Protein AF-A0A7C1Y039-F1 (afdb_monomer_lite)

pLDDT: mean 82.14, std 11.82, range [46.22, 96.5]

Foldseek 3Di:
DLVVLQCCQQVPPDLDRDLVSLVVLLVCVVVVVCVVSDPPVSCVVSVVSSVCSPVCVSPDPVSVVVSVVVVVVVVVVVVVVVVVVVVVVD

Radius of gyration: 15.92 Å; chains: 1; bounding box: 50×30×24 Å

Secondary structure (DSSP, 8-state):
-HHHHHHHHHHS--S---HHHHHHHHHHHHTTGGGTTS-HHHHHHTHHHHHHHHTTTTS-HHHHHHHHHHHHHHHHHHHHHHHHHHHTT-

Sequence (90 aa):
MLIERLRQAIFTDTCDVDPRTVVLVSLANSTGLLKVPFDKKMLKRRKARIDRIVNGEITGKAAQEAIQAMQAAVMVAFTMTAMMSTTMHH

Structure (mmCIF, N/CA/C/O backbone):
data_AF-A0A7C1Y039-F1
#
_entry.id   AF-A0A7C1Y039-F1
#
loop_
_atom_site.group_PDB
_atom_site.id
_atom_site.type_symbol
_atom_site.label_atom_id
_atom_site.label_alt_id
_atom_site.label_comp_id
_atom_site.label_asym_id
_atom_site.label_entity_id
_atom_site.label_seq_id
_atom_site.pdbx_PDB_ins_code
_atom_site.Cartn_x
_atom_site.Cartn_y
_atom_site.Cartn_z
_atom_site.occupancy
_atom_site.B_iso_or_equiv
_atom_site.auth_seq_id
_atom_site.auth_comp_id
_atom_site.auth_asym_id
_atom_site.auth_atom_id
_atom_site.pdbx_PDB_model_num
ATOM 1 N N . MET A 1 1 ? 5.564 -9.609 -11.427 1.00 70.00 1 MET A N 1
ATOM 2 C CA . MET A 1 1 ? 4.088 -9.493 -11.546 1.00 70.00 1 MET A CA 1
ATOM 3 C C . MET A 1 1 ? 3.531 -8.615 -10.425 1.00 70.00 1 MET A C 1
ATOM 5 O O . MET A 1 1 ? 4.201 -8.458 -9.416 1.00 70.00 1 MET A O 1
ATOM 9 N N . LEU A 1 2 ? 2.351 -8.010 -10.600 1.00 85.75 2 LEU A N 1
ATOM 10 C CA . LEU A 1 2 ? 1.782 -6.948 -9.745 1.00 85.75 2 LEU A CA 1
ATOM 11 C C . LEU A 1 2 ? 1.777 -7.260 -8.228 1.00 85.75 2 LEU A C 1
ATOM 13 O O . LEU A 1 2 ? 2.155 -6.412 -7.423 1.00 85.75 2 LEU A O 1
ATOM 17 N N . ILE A 1 3 ? 1.416 -8.490 -7.847 1.00 92.00 3 ILE A N 1
ATOM 18 C CA . ILE A 1 3 ? 1.401 -8.956 -6.445 1.00 92.00 3 ILE A CA 1
ATOM 19 C C . ILE A 1 3 ? 2.804 -8.937 -5.828 1.00 92.00 3 ILE A C 1
ATOM 21 O O . ILE A 1 3 ? 2.955 -8.612 -4.655 1.00 92.00 3 ILE A O 1
ATOM 25 N N . GLU A 1 4 ? 3.839 -9.229 -6.616 1.00 91.69 4 GLU A N 1
ATOM 26 C CA . GLU A 1 4 ? 5.221 -9.225 -6.134 1.00 91.69 4 GLU A CA 1
ATOM 27 C C . GLU A 1 4 ? 5.702 -7.808 -5.815 1.00 91.69 4 GLU A C 1
ATOM 29 O O . GLU A 1 4 ? 6.379 -7.594 -4.818 1.00 91.69 4 GLU A O 1
ATOM 34 N N . ARG A 1 5 ? 5.261 -6.809 -6.590 1.00 90.69 5 ARG A N 1
ATOM 35 C CA . ARG A 1 5 ? 5.548 -5.396 -6.294 1.00 90.69 5 ARG A CA 1
ATOM 36 C C . ARG A 1 5 ? 4.905 -4.959 -4.980 1.00 90.69 5 ARG A C 1
ATOM 38 O O . ARG A 1 5 ? 5.552 -4.298 -4.174 1.00 90.69 5 ARG A O 1
ATOM 45 N N . LEU A 1 6 ? 3.651 -5.361 -4.747 1.00 92.62 6 LEU A N 1
ATOM 46 C CA . LEU A 1 6 ? 2.969 -5.133 -3.469 1.00 92.62 6 LEU A CA 1
ATOM 47 C C . LEU A 1 6 ? 3.696 -5.835 -2.319 1.00 92.62 6 LEU A C 1
ATOM 49 O O . LEU A 1 6 ? 3.901 -5.237 -1.265 1.00 92.62 6 LEU A O 1
ATOM 53 N N . ARG A 1 7 ? 4.108 -7.090 -2.531 1.00 94.19 7 ARG A N 1
ATOM 54 C CA . ARG A 1 7 ? 4.841 -7.868 -1.533 1.00 94.19 7 ARG A CA 1
ATOM 55 C C . ARG A 1 7 ? 6.145 -7.173 -1.162 1.00 94.19 7 ARG A C 1
ATOM 57 O O . ARG A 1 7 ? 6.395 -6.985 0.022 1.00 94.19 7 ARG A O 1
ATOM 64 N N . GLN A 1 8 ? 6.935 -6.767 -2.150 1.00 92.88 8 GLN A N 1
ATOM 65 C CA . GLN A 1 8 ? 8.190 -6.061 -1.918 1.00 92.88 8 GLN A CA 1
ATOM 66 C C . GLN A 1 8 ? 7.943 -4.755 -1.163 1.00 92.88 8 GLN A C 1
ATOM 68 O O . GLN A 1 8 ? 8.463 -4.590 -0.070 1.00 92.88 8 GLN A O 1
ATOM 73 N N . ALA A 1 9 ? 7.055 -3.886 -1.649 1.00 91.69 9 ALA A N 1
ATOM 74 C CA . ALA A 1 9 ? 6.800 -2.600 -0.999 1.00 91.69 9 ALA A CA 1
ATOM 75 C C . ALA A 1 9 ? 6.357 -2.723 0.475 1.00 91.69 9 ALA A C 1
ATOM 77 O O . ALA A 1 9 ? 6.784 -1.926 1.316 1.00 91.69 9 ALA A O 1
ATOM 78 N N . ILE A 1 10 ? 5.515 -3.717 0.790 1.00 93.81 10 ILE A N 1
ATOM 79 C CA . ILE A 1 10 ? 4.925 -3.910 2.125 1.00 93.81 10 ILE A CA 1
ATOM 80 C C . ILE A 1 10 ? 5.854 -4.686 3.066 1.00 93.81 10 ILE A C 1
ATOM 82 O O . ILE A 1 10 ? 5.910 -4.378 4.259 1.00 93.81 10 ILE A O 1
ATOM 86 N N . PHE A 1 11 ? 6.531 -5.722 2.565 1.00 94.94 11 PHE A N 1
ATOM 87 C CA . PHE A 1 11 ? 7.265 -6.679 3.395 1.00 94.94 11 PHE A CA 1
ATOM 88 C C . PHE A 1 11 ? 8.782 -6.493 3.385 1.00 94.94 11 PHE A C 1
ATOM 90 O O . PHE A 1 11 ? 9.437 -7.155 4.192 1.00 94.94 11 PHE A O 1
ATOM 97 N N . THR A 1 12 ? 9.329 -5.585 2.573 1.00 90.69 12 THR A N 1
ATOM 98 C CA . THR A 1 12 ? 10.721 -5.128 2.692 1.00 90.69 12 THR A CA 1
ATOM 99 C C . THR A 1 12 ? 10.798 -3.749 3.344 1.00 90.69 12 THR A C 1
ATOM 101 O O . THR A 1 12 ? 9.826 -2.992 3.401 1.00 90.69 12 THR A O 1
ATOM 104 N N . ASP A 1 13 ? 11.984 -3.425 3.850 1.00 86.62 13 ASP A N 1
ATOM 105 C CA . ASP A 1 13 ? 12.269 -2.160 4.528 1.00 86.62 13 ASP A CA 1
ATOM 106 C C . ASP A 1 13 ? 12.888 -1.110 3.581 1.00 86.62 13 ASP A C 1
ATOM 108 O O . ASP A 1 13 ? 13.423 -0.096 4.021 1.00 86.62 13 ASP A O 1
ATOM 112 N N . THR A 1 14 ? 12.785 -1.324 2.264 1.00 82.38 14 THR A N 1
ATOM 113 C CA . THR A 1 14 ? 13.313 -0.423 1.229 1.00 82.38 14 THR A CA 1
ATOM 114 C C . THR A 1 14 ? 12.623 0.942 1.274 1.00 82.38 14 THR A C 1
ATOM 116 O O . THR A 1 14 ? 11.403 1.030 1.158 1.00 82.38 14 THR A O 1
ATOM 119 N N . CYS A 1 15 ? 13.381 2.031 1.402 1.00 76.06 15 CYS A N 1
ATOM 120 C CA . CYS A 1 15 ? 12.815 3.387 1.380 1.00 76.06 15 CYS A CA 1
ATOM 121 C C . CYS A 1 15 ? 12.545 3.925 -0.032 1.00 76.06 15 CYS A C 1
ATOM 123 O O . CYS A 1 15 ? 11.822 4.899 -0.163 1.00 76.06 15 CYS A O 1
ATOM 125 N N . ASP A 1 16 ? 13.089 3.293 -1.069 1.00 81.38 16 ASP A N 1
ATOM 126 C CA . ASP A 1 16 ? 12.844 3.654 -2.464 1.00 81.38 16 ASP A CA 1
ATOM 127 C C . ASP A 1 16 ? 11.711 2.797 -3.047 1.00 81.38 16 ASP A C 1
ATOM 129 O O . ASP A 1 16 ? 11.910 1.654 -3.468 1.00 81.38 16 ASP A O 1
ATOM 133 N N . VAL A 1 17 ? 10.484 3.314 -2.978 1.00 85.06 17 VAL A N 1
ATOM 134 C CA . VAL A 1 17 ? 9.301 2.646 -3.528 1.00 85.06 17 VAL A CA 1
ATOM 135 C C . VAL A 1 17 ? 8.851 3.395 -4.773 1.00 85.06 17 VAL A C 1
ATOM 137 O O . VAL A 1 17 ? 8.477 4.563 -4.702 1.00 85.06 17 VAL A O 1
ATOM 140 N N . ASP A 1 18 ? 8.831 2.689 -5.908 1.00 84.94 18 ASP A N 1
ATOM 141 C CA . ASP A 1 18 ? 8.359 3.235 -7.182 1.00 84.94 18 ASP A CA 1
ATOM 142 C C . ASP A 1 18 ? 6.974 3.910 -7.030 1.00 84.94 18 ASP A C 1
ATOM 144 O O . ASP A 1 18 ? 6.055 3.287 -6.479 1.00 84.94 18 ASP A O 1
ATOM 148 N N . PRO A 1 19 ? 6.771 5.128 -7.566 1.00 83.00 19 PRO A N 1
ATOM 149 C CA . PRO A 1 19 ? 5.535 5.898 -7.397 1.00 83.00 19 PRO A CA 1
ATOM 150 C C . PRO A 1 19 ? 4.264 5.153 -7.817 1.00 83.00 19 PRO A C 1
ATOM 152 O O . PRO A 1 19 ? 3.226 5.255 -7.162 1.00 83.00 19 PRO A O 1
ATOM 155 N N . ARG A 1 20 ? 4.328 4.342 -8.883 1.00 84.81 20 ARG A N 1
ATOM 156 C CA . ARG A 1 20 ? 3.172 3.544 -9.327 1.00 84.81 20 ARG A CA 1
ATOM 157 C C . ARG A 1 20 ? 2.859 2.430 -8.331 1.00 84.81 20 ARG A C 1
ATOM 159 O O . 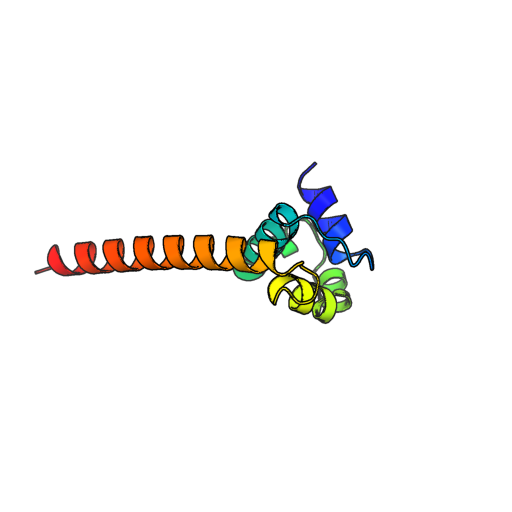ARG A 1 20 ? 1.698 2.062 -8.167 1.00 84.81 20 ARG A O 1
ATOM 166 N N . THR A 1 21 ? 3.871 1.898 -7.647 1.00 89.44 21 THR A N 1
ATOM 167 C CA . THR A 1 21 ? 3.682 0.932 -6.557 1.00 89.44 21 THR A CA 1
ATOM 168 C C . THR A 1 21 ? 3.038 1.591 -5.338 1.00 89.44 21 THR A C 1
ATOM 170 O O . THR A 1 21 ? 2.175 0.974 -4.722 1.00 89.44 21 THR A O 1
ATOM 173 N N . VAL A 1 22 ? 3.380 2.844 -5.023 1.00 87.31 22 VAL A N 1
ATOM 174 C CA . VAL A 1 22 ? 2.737 3.607 -3.937 1.00 87.31 22 VAL A CA 1
ATOM 175 C C . VAL A 1 22 ? 1.244 3.777 -4.212 1.00 87.31 22 VAL A C 1
ATOM 177 O O . VAL A 1 22 ? 0.427 3.406 -3.373 1.00 87.31 22 VAL A O 1
ATOM 180 N N . VAL A 1 23 ? 0.874 4.229 -5.419 1.00 84.94 23 VAL A N 1
AT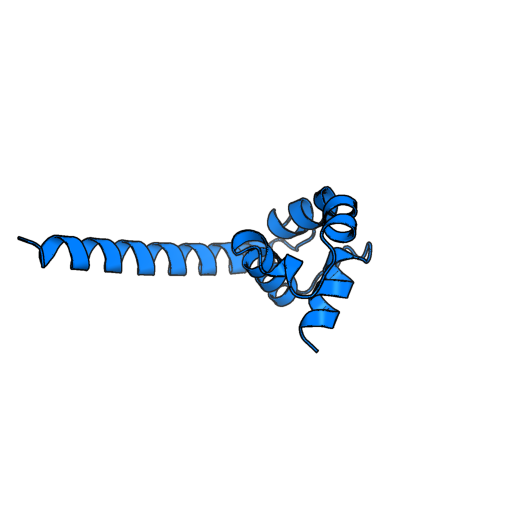OM 181 C CA . VAL A 1 23 ? -0.534 4.324 -5.856 1.00 84.94 23 VAL A CA 1
ATOM 182 C C . VAL A 1 23 ? -1.249 2.984 -5.695 1.00 84.94 23 VAL A C 1
ATOM 184 O O . VAL A 1 23 ? -2.351 2.921 -5.153 1.00 84.94 23 VAL A O 1
ATOM 187 N N . LEU A 1 24 ? -0.612 1.900 -6.137 1.00 89.00 24 LEU A N 1
ATOM 188 C CA . LEU A 1 24 ? -1.179 0.561 -6.058 1.00 89.00 24 LEU A CA 1
ATOM 189 C C . LEU A 1 24 ? -1.405 0.107 -4.606 1.00 89.00 24 LEU A C 1
ATOM 191 O O . LEU A 1 24 ? -2.461 -0.449 -4.307 1.00 89.00 24 LEU A O 1
ATOM 195 N N . VAL A 1 25 ? -0.448 0.357 -3.706 1.00 91.00 25 VAL A N 1
ATOM 196 C CA . VAL A 1 25 ? -0.594 0.070 -2.270 1.00 91.00 25 VAL A CA 1
ATOM 197 C C . VAL A 1 25 ? -1.739 0.894 -1.683 1.00 91.00 25 VAL A C 1
ATOM 199 O O . VAL A 1 25 ? -2.585 0.331 -0.990 1.00 91.00 25 VAL A O 1
ATOM 202 N N . SER A 1 26 ? -1.821 2.188 -1.998 1.00 87.62 26 SER A N 1
ATOM 203 C CA . SER A 1 26 ? -2.879 3.079 -1.512 1.00 87.62 26 SER A CA 1
ATOM 204 C C . SER A 1 26 ? -4.271 2.638 -1.956 1.00 87.62 26 SER A C 1
ATOM 206 O O . SER A 1 26 ? -5.171 2.544 -1.123 1.00 87.62 26 SER A O 1
ATOM 208 N N . LEU A 1 27 ? -4.440 2.289 -3.235 1.00 87.31 27 LEU A N 1
ATOM 209 C CA . LEU A 1 27 ? -5.704 1.776 -3.769 1.00 87.31 27 LEU A CA 1
ATOM 210 C C . LEU A 1 27 ? -6.073 0.422 -3.158 1.00 87.31 27 LEU A C 1
ATOM 212 O O . LEU A 1 27 ? -7.207 0.221 -2.728 1.00 87.31 27 LEU A O 1
ATOM 216 N N . ALA A 1 28 ? -5.128 -0.518 -3.085 1.00 91.56 28 ALA A N 1
ATOM 217 C CA . ALA A 1 28 ? -5.390 -1.837 -2.515 1.00 91.56 28 ALA A CA 1
ATOM 218 C C . ALA A 1 28 ? -5.697 -1.767 -1.007 1.00 91.56 28 ALA A C 1
ATOM 220 O O . ALA A 1 28 ? -6.457 -2.590 -0.491 1.00 91.56 28 ALA A O 1
ATOM 221 N N . ASN A 1 29 ? -5.117 -0.798 -0.292 1.00 91.88 29 ASN A N 1
ATOM 222 C CA . ASN A 1 29 ? -5.382 -0.570 1.124 1.00 91.88 29 ASN A CA 1
ATOM 223 C C . ASN A 1 29 ? -6.764 0.060 1.349 1.00 91.88 29 ASN A C 1
ATOM 225 O O . ASN A 1 29 ? -7.528 -0.457 2.164 1.00 91.88 29 ASN A O 1
ATOM 229 N N . SER A 1 30 ? -7.116 1.117 0.604 1.00 85.00 30 SER A N 1
ATOM 230 C CA . SER A 1 30 ? -8.411 1.804 0.747 1.00 85.00 30 SER A CA 1
ATOM 231 C C . SER A 1 30 ? -9.599 0.919 0.361 1.00 85.00 30 SER A C 1
ATOM 233 O O . SER A 1 30 ? -10.656 1.000 0.979 1.00 85.00 30 SER A O 1
ATOM 235 N N . THR A 1 31 ? -9.410 0.019 -0.606 1.00 88.19 31 THR A N 1
ATOM 236 C CA . THR A 1 31 ? -10.424 -0.954 -1.052 1.00 88.19 31 THR A CA 1
ATOM 237 C C . THR A 1 31 ? -10.431 -2.252 -0.237 1.00 88.19 31 THR A C 1
ATOM 239 O O . THR A 1 31 ? -11.283 -3.114 -0.438 1.00 88.19 31 THR A O 1
ATOM 242 N N . GLY A 1 32 ? -9.474 -2.440 0.678 1.00 89.69 32 GLY A N 1
ATOM 243 C CA . GLY A 1 32 ? -9.324 -3.675 1.452 1.00 89.69 32 GLY A CA 1
ATOM 244 C C . GLY A 1 32 ? -8.825 -4.888 0.653 1.00 89.69 32 GLY A C 1
ATOM 245 O O . GLY A 1 32 ? -8.737 -5.984 1.218 1.00 89.69 32 GLY A O 1
ATOM 246 N N . LEU A 1 33 ? -8.448 -4.704 -0.617 1.00 93.25 33 LEU A N 1
ATOM 247 C CA . LEU A 1 33 ? -7.985 -5.755 -1.526 1.00 93.25 33 LEU A CA 1
ATOM 248 C C . LEU A 1 33 ? -6.635 -6.368 -1.137 1.00 93.25 33 LEU A C 1
ATOM 250 O O . LEU A 1 33 ? -6.334 -7.477 -1.570 1.00 93.25 33 LEU A O 1
ATOM 254 N N . LEU A 1 34 ? -5.844 -5.729 -0.266 1.00 93.25 34 LEU A N 1
ATOM 255 C CA . LEU A 1 34 ? -4.608 -6.327 0.266 1.00 93.25 34 LEU A CA 1
ATOM 256 C C . LEU A 1 34 ? -4.836 -7.679 0.963 1.00 93.25 34 LEU A C 1
ATOM 258 O O . LEU A 1 34 ? -3.922 -8.496 1.017 1.00 93.25 34 LEU A O 1
ATOM 262 N N . LYS A 1 35 ? -6.047 -7.929 1.475 1.00 94.56 35 LYS A N 1
ATOM 263 C CA . LYS A 1 35 ? -6.413 -9.183 2.154 1.00 94.56 35 LYS A CA 1
ATOM 264 C C . LYS A 1 35 ? -6.629 -10.358 1.195 1.00 94.56 35 LYS A C 1
ATOM 266 O O . LYS A 1 35 ? -6.751 -11.481 1.665 1.00 94.56 35 LYS A O 1
ATOM 271 N N . VAL A 1 36 ? -6.716 -10.104 -0.114 1.00 93.69 36 VAL A N 1
ATOM 272 C CA . VAL A 1 36 ? -6.913 -11.146 -1.131 1.00 93.69 36 VAL A CA 1
ATOM 273 C C . VAL A 1 36 ? -5.617 -11.942 -1.351 1.00 93.69 36 VAL A C 1
ATOM 275 O O . VAL A 1 36 ? -5.655 -13.161 -1.219 1.00 93.69 36 VAL A O 1
ATOM 278 N N . PRO A 1 37 ? -4.459 -11.305 -1.625 1.00 93.44 37 PRO A N 1
ATOM 279 C CA . PRO A 1 37 ? -3.196 -12.025 -1.793 1.00 93.44 37 PRO A CA 1
ATOM 280 C C . PRO A 1 37 ? -2.375 -12.196 -0.502 1.00 93.44 37 PRO A C 1
ATOM 282 O O . PRO A 1 37 ? -1.386 -12.930 -0.525 1.00 93.44 37 PRO A O 1
ATOM 285 N N . PHE A 1 38 ? -2.712 -11.508 0.600 1.00 95.25 38 PHE A N 1
ATOM 286 C CA . PHE A 1 38 ? -1.901 -11.513 1.825 1.00 95.25 38 PHE A CA 1
ATOM 287 C C . PHE A 1 38 ? -2.714 -11.775 3.094 1.00 95.25 38 PHE A C 1
ATOM 289 O O . PHE A 1 38 ? -3.783 -11.203 3.314 1.00 95.25 38 PHE A O 1
ATOM 296 N N . ASP A 1 39 ? -2.132 -12.560 4.000 1.00 95.06 39 ASP A N 1
ATOM 297 C CA . ASP A 1 39 ? -2.739 -12.870 5.288 1.00 95.06 39 ASP A CA 1
ATOM 298 C C . ASP A 1 39 ? -2.945 -11.635 6.168 1.00 95.06 39 ASP A C 1
ATOM 300 O O . ASP A 1 39 ? -2.042 -10.822 6.400 1.00 95.06 39 ASP A O 1
ATOM 304 N N . LYS A 1 40 ? -4.116 -11.564 6.810 1.00 93.81 40 LYS A N 1
ATOM 305 C CA . LYS A 1 40 ? -4.472 -10.487 7.751 1.00 93.81 40 LYS A CA 1
ATOM 306 C C . LYS A 1 40 ? -3.443 -10.319 8.875 1.00 93.81 40 LYS A C 1
ATOM 308 O O . LYS A 1 40 ? -3.176 -9.193 9.294 1.00 93.81 40 LYS A O 1
ATOM 313 N N . LYS A 1 41 ? -2.864 -11.417 9.381 1.00 94.94 41 LYS A N 1
ATOM 314 C CA . LYS A 1 41 ? -1.822 -11.373 10.426 1.00 94.94 41 LYS A CA 1
ATOM 315 C C . LYS A 1 41 ? -0.539 -10.708 9.915 1.00 94.94 41 LYS A C 1
ATOM 317 O O . LYS A 1 41 ? 0.053 -9.916 10.644 1.00 94.94 41 LYS A O 1
ATOM 322 N N . MET A 1 42 ? -0.143 -10.987 8.673 1.00 94.00 42 MET A N 1
ATOM 323 C CA . MET A 1 42 ? 1.035 -10.383 8.045 1.00 94.00 42 MET A CA 1
ATOM 324 C C . MET A 1 42 ? 0.830 -8.885 7.810 1.00 94.00 42 MET A C 1
ATOM 326 O O . MET A 1 42 ? 1.689 -8.083 8.171 1.00 94.00 42 MET A O 1
ATOM 330 N N . LEU A 1 43 ? -0.345 -8.498 7.305 1.00 95.19 43 LEU A N 1
ATOM 331 C CA . LEU A 1 43 ? -0.700 -7.091 7.103 1.00 95.19 43 LEU A CA 1
ATOM 332 C C . LEU A 1 43 ? -0.716 -6.306 8.419 1.00 95.19 43 LEU A C 1
ATOM 334 O O . LEU A 1 43 ? -0.197 -5.197 8.477 1.00 95.19 43 LEU A O 1
ATOM 338 N N . LYS A 1 44 ? -1.234 -6.897 9.507 1.00 95.31 44 LYS A N 1
ATOM 339 C CA . LYS A 1 44 ? -1.193 -6.271 10.840 1.00 95.31 44 LYS A CA 1
ATOM 340 C C . LYS A 1 44 ? 0.236 -5.986 11.307 1.00 95.31 44 LYS A C 1
ATOM 342 O O . LYS A 1 44 ? 0.480 -4.908 11.837 1.00 95.31 44 L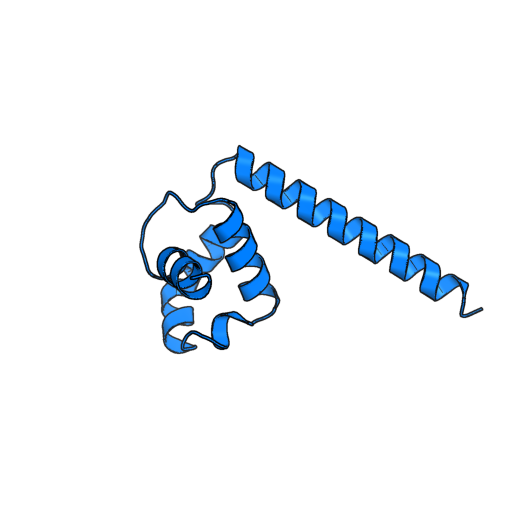YS A O 1
ATOM 347 N N . ARG A 1 45 ? 1.179 -6.910 11.085 1.00 96.50 45 ARG A N 1
ATOM 348 C CA . ARG A 1 45 ? 2.597 -6.717 11.452 1.00 96.50 45 ARG A CA 1
ATOM 349 C C . ARG A 1 45 ? 3.263 -5.589 10.663 1.00 96.50 45 ARG A C 1
ATOM 351 O O . ARG A 1 45 ? 4.151 -4.931 11.187 1.00 96.50 45 ARG A O 1
ATOM 358 N N . ARG A 1 46 ? 2.826 -5.347 9.425 1.00 95.31 46 ARG A N 1
ATOM 359 C CA . ARG A 1 46 ? 3.336 -4.272 8.561 1.00 95.31 46 ARG A CA 1
ATOM 360 C C . ARG A 1 46 ? 2.433 -3.031 8.531 1.00 95.31 46 ARG A C 1
ATOM 362 O O . ARG A 1 46 ? 2.657 -2.162 7.698 1.00 95.31 46 ARG A O 1
ATOM 369 N N . LYS A 1 47 ? 1.463 -2.887 9.445 1.00 94.00 47 LYS A N 1
ATOM 370 C CA . LYS A 1 47 ? 0.504 -1.767 9.428 1.00 94.00 47 LYS A CA 1
ATOM 371 C C . LYS A 1 47 ? 1.188 -0.397 9.399 1.00 94.00 47 LYS A C 1
ATOM 373 O O . LYS A 1 47 ? 0.891 0.395 8.518 1.00 94.00 47 LYS A O 1
ATOM 378 N N . ALA A 1 48 ? 2.146 -0.160 10.295 1.00 93.44 48 ALA A N 1
ATOM 379 C CA . ALA A 1 48 ? 2.876 1.108 10.337 1.00 93.44 48 ALA A CA 1
ATOM 380 C C . ALA A 1 48 ? 3.604 1.398 9.015 1.00 93.44 48 ALA A C 1
ATOM 382 O O . ALA A 1 48 ? 3.587 2.516 8.521 1.00 93.44 48 ALA A O 1
ATOM 383 N N . ARG A 1 49 ? 4.207 0.375 8.400 1.00 92.38 49 ARG A N 1
ATOM 384 C CA . ARG A 1 49 ? 4.872 0.498 7.100 1.00 92.38 49 ARG A CA 1
ATOM 385 C C . ARG A 1 49 ? 3.878 0.857 5.993 1.00 92.38 49 ARG A C 1
ATOM 387 O O . ARG A 1 49 ? 4.164 1.752 5.212 1.00 92.38 49 ARG A O 1
ATOM 394 N N . ILE A 1 50 ? 2.725 0.188 5.947 1.00 92.88 50 ILE A N 1
ATOM 395 C CA . ILE A 1 50 ? 1.654 0.484 4.985 1.00 92.88 50 ILE A CA 1
ATOM 396 C C . ILE A 1 50 ? 1.181 1.929 5.159 1.00 92.88 50 ILE A C 1
ATOM 398 O O . ILE A 1 50 ? 1.128 2.656 4.175 1.00 92.88 50 ILE A O 1
ATOM 402 N N . ASP A 1 51 ? 0.917 2.358 6.394 1.00 90.75 51 ASP A N 1
ATOM 403 C CA . ASP A 1 51 ? 0.460 3.719 6.689 1.00 90.75 51 ASP A CA 1
ATOM 404 C C . ASP A 1 51 ? 1.494 4.759 6.208 1.00 90.75 51 ASP A C 1
ATOM 406 O O . ASP A 1 51 ? 1.138 5.692 5.494 1.00 90.75 51 ASP A O 1
ATOM 410 N N . ARG A 1 52 ? 2.793 4.540 6.459 1.00 88.75 52 ARG A N 1
ATOM 411 C CA . ARG A 1 52 ? 3.873 5.415 5.963 1.00 88.75 52 ARG A CA 1
ATOM 412 C C . ARG A 1 52 ? 3.967 5.468 4.430 1.00 88.75 52 ARG A C 1
ATOM 414 O O . ARG A 1 52 ? 4.298 6.513 3.875 1.00 88.75 52 ARG A O 1
ATOM 421 N N . ILE A 1 53 ? 3.707 4.356 3.732 1.00 88.50 53 ILE A N 1
ATOM 422 C CA . ILE A 1 53 ? 3.700 4.324 2.256 1.00 88.50 53 ILE A CA 1
ATOM 423 C C . ILE A 1 53 ? 2.518 5.145 1.744 1.00 88.50 53 ILE A C 1
ATOM 425 O O . ILE A 1 53 ? 2.689 5.986 0.868 1.00 88.50 53 ILE A O 1
ATOM 429 N N . VAL A 1 54 ? 1.334 4.927 2.320 1.00 84.62 54 VAL A N 1
ATOM 430 C CA . VAL A 1 54 ? 0.092 5.601 1.921 1.00 84.62 54 VAL A CA 1
ATOM 431 C C . VAL A 1 54 ? 0.142 7.102 2.210 1.00 84.62 54 VAL A C 1
ATOM 433 O O . VAL A 1 54 ? -0.334 7.889 1.396 1.00 84.62 54 VAL A O 1
ATOM 436 N N . ASN A 1 55 ? 0.769 7.505 3.316 1.00 83.19 55 ASN A N 1
ATOM 437 C CA . ASN A 1 55 ? 0.966 8.909 3.684 1.00 83.19 55 ASN A CA 1
ATOM 438 C C . ASN A 1 55 ? 2.040 9.619 2.841 1.00 83.19 55 ASN A C 1
ATOM 440 O O . ASN A 1 55 ? 2.227 10.825 2.983 1.00 83.19 55 ASN A O 1
ATOM 444 N N . GLY A 1 56 ? 2.766 8.893 1.984 1.00 74.50 56 GLY A N 1
ATOM 445 C CA . GLY A 1 56 ? 3.836 9.455 1.161 1.00 74.50 56 GLY A CA 1
ATOM 446 C C . GLY A 1 56 ? 5.155 9.682 1.904 1.00 74.50 56 GLY A C 1
ATOM 447 O O . GLY A 1 56 ? 6.100 10.171 1.305 1.00 74.50 56 GLY A O 1
ATOM 448 N N . GLU A 1 57 ? 5.285 9.259 3.164 1.00 77.62 57 GLU A N 1
ATOM 449 C CA . GLU A 1 57 ? 6.507 9.434 3.974 1.00 77.62 57 GLU A CA 1
ATOM 450 C C . GLU A 1 57 ? 7.705 8.619 3.457 1.00 77.62 57 GLU A C 1
ATOM 452 O O . GLU A 1 57 ? 8.850 8.853 3.836 1.00 77.62 57 GLU A O 1
ATOM 457 N N . ILE A 1 58 ? 7.431 7.611 2.629 1.00 73.62 58 ILE A N 1
ATOM 458 C CA . ILE A 1 58 ? 8.427 6.746 1.977 1.00 73.62 58 ILE A CA 1
ATOM 459 C C . ILE A 1 58 ? 8.586 7.125 0.491 1.00 73.62 58 ILE A C 1
ATOM 461 O O . ILE A 1 58 ? 9.356 6.525 -0.244 1.00 73.62 58 ILE A O 1
ATOM 465 N N . THR A 1 59 ? 7.855 8.134 0.023 1.00 69.88 59 THR A N 1
ATOM 466 C CA . THR A 1 59 ? 7.805 8.525 -1.386 1.00 69.88 59 THR A CA 1
ATOM 467 C C . THR A 1 59 ? 8.479 9.881 -1.574 1.00 69.88 59 THR A C 1
ATOM 469 O O . THR A 1 59 ? 8.317 10.783 -0.759 1.00 69.88 59 THR A O 1
ATOM 472 N N . GLY A 1 60 ? 9.248 10.051 -2.652 1.00 64.50 60 GLY A N 1
ATOM 473 C CA . GLY A 1 60 ? 9.828 11.355 -2.985 1.00 64.50 60 GLY A CA 1
ATOM 474 C C . GLY A 1 60 ? 8.749 12.406 -3.286 1.00 64.50 60 GLY A C 1
ATOM 475 O O . GLY A 1 60 ? 7.687 12.081 -3.818 1.00 64.50 60 GLY A O 1
ATOM 476 N N . LYS A 1 61 ? 9.035 13.683 -3.003 1.00 60.62 61 LYS A N 1
ATOM 477 C CA . LYS A 1 61 ? 8.095 14.815 -3.149 1.00 60.62 61 LYS A CA 1
ATOM 478 C C . LYS A 1 61 ? 7.375 14.862 -4.510 1.00 60.62 61 LYS A C 1
ATOM 480 O O . LYS A 1 61 ? 6.159 15.005 -4.554 1.00 60.62 61 LYS A O 1
ATOM 485 N N . ALA A 1 62 ? 8.099 14.634 -5.608 1.00 54.53 62 ALA A N 1
ATOM 486 C CA . ALA A 1 62 ? 7.537 14.625 -6.965 1.00 54.53 62 ALA A CA 1
ATOM 487 C C . ALA A 1 62 ? 6.471 13.532 -7.180 1.00 54.53 62 ALA A C 1
ATOM 489 O O . ALA A 1 62 ? 5.511 13.700 -7.928 1.00 54.53 62 ALA A O 1
ATOM 490 N N . ALA A 1 63 ? 6.621 12.396 -6.505 1.00 63.00 63 ALA A N 1
ATOM 491 C CA . ALA A 1 63 ? 5.671 11.301 -6.589 1.00 63.00 63 ALA A CA 1
ATOM 492 C C . ALA A 1 63 ? 4.447 11.530 -5.692 1.00 63.00 63 ALA A C 1
ATOM 494 O O . ALA A 1 63 ? 3.340 11.157 -6.075 1.00 63.00 63 ALA A O 1
ATOM 495 N N . GLN A 1 64 ? 4.612 12.221 -4.561 1.00 66.06 64 GLN A N 1
ATOM 496 C CA . GLN A 1 64 ? 3.489 12.685 -3.746 1.00 66.06 64 GLN A CA 1
ATOM 497 C C . GLN A 1 64 ? 2.620 13.700 -4.505 1.00 66.06 64 GLN A C 1
ATOM 499 O O . GLN A 1 64 ? 1.396 13.578 -4.496 1.00 66.06 64 GLN A O 1
ATOM 504 N N . GLU A 1 65 ? 3.237 14.641 -5.222 1.00 66.69 65 GLU A N 1
ATOM 505 C CA . GLU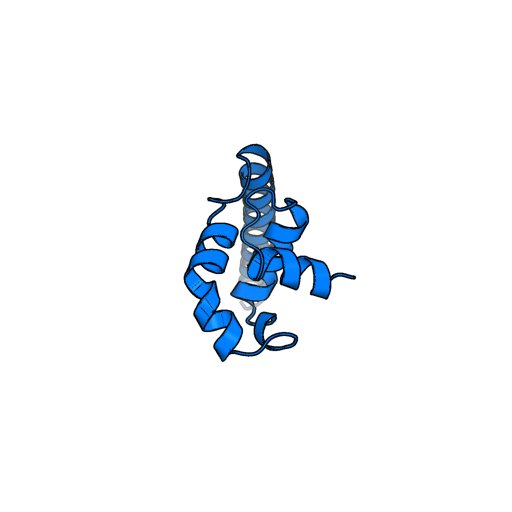 A 1 65 ? 2.535 15.617 -6.066 1.00 66.69 65 GLU A CA 1
ATOM 506 C C . GLU A 1 65 ? 1.725 14.929 -7.180 1.00 66.69 65 GLU A C 1
ATOM 508 O O . GLU A 1 65 ? 0.549 15.240 -7.379 1.00 66.69 65 GLU A O 1
ATOM 513 N N . ALA A 1 66 ? 2.303 13.925 -7.850 1.00 66.00 66 ALA A N 1
ATOM 514 C CA . ALA A 1 66 ? 1.598 13.149 -8.872 1.00 66.00 66 ALA A CA 1
ATOM 515 C C . ALA A 1 66 ? 0.391 12.376 -8.304 1.00 66.00 66 ALA A C 1
ATOM 517 O O . ALA A 1 66 ? -0.677 12.346 -8.919 1.00 66.00 66 ALA A O 1
ATOM 518 N N . ILE A 1 67 ? 0.531 11.781 -7.114 1.00 70.50 67 ILE A N 1
ATOM 519 C CA . ILE A 1 67 ? -0.566 11.082 -6.426 1.00 70.50 67 ILE A CA 1
ATOM 520 C C . ILE A 1 67 ? -1.686 12.058 -6.063 1.00 70.50 67 ILE A C 1
ATOM 522 O O . ILE A 1 67 ? -2.854 11.766 -6.321 1.00 70.50 67 ILE A O 1
ATOM 526 N N . GLN A 1 68 ? -1.344 13.216 -5.495 1.00 72.75 68 GLN A N 1
ATOM 527 C CA . GLN A 1 68 ? -2.320 14.241 -5.125 1.00 72.75 68 GLN A CA 1
ATOM 528 C C . GLN A 1 68 ? -3.078 14.761 -6.345 1.00 72.75 68 GLN A C 1
ATOM 530 O O . GLN A 1 68 ? -4.302 14.867 -6.297 1.00 72.75 68 GLN A O 1
ATOM 535 N N . ALA A 1 69 ? -2.383 15.005 -7.459 1.00 74.25 69 ALA A N 1
ATOM 536 C CA . ALA A 1 69 ? -3.014 15.418 -8.707 1.00 74.25 69 ALA A CA 1
ATOM 537 C C . ALA A 1 69 ? -4.027 14.373 -9.211 1.00 74.25 69 ALA A C 1
ATOM 539 O O . ALA A 1 69 ? -5.150 14.721 -9.577 1.00 74.25 69 ALA A O 1
ATOM 540 N N . MET A 1 70 ? -3.673 13.083 -9.172 1.00 79.06 70 MET A N 1
ATOM 541 C CA . MET A 1 70 ? -4.585 12.002 -9.564 1.00 79.06 70 MET A CA 1
ATOM 542 C C . MET A 1 70 ? -5.781 11.873 -8.612 1.00 79.06 70 MET A C 1
ATOM 544 O O . MET A 1 70 ? -6.911 11.713 -9.069 1.00 79.06 70 MET A O 1
ATOM 548 N N . GLN A 1 71 ? -5.566 11.962 -7.297 1.00 73.00 71 GLN A N 1
ATOM 549 C CA . GLN A 1 71 ? -6.647 11.915 -6.306 1.00 73.00 71 GLN A CA 1
ATOM 550 C C . GLN A 1 71 ? -7.611 13.096 -6.456 1.00 73.00 71 GLN A C 1
ATOM 552 O O . GLN A 1 71 ? -8.824 12.896 -6.402 1.00 73.00 71 GLN A O 1
ATOM 557 N N . ALA A 1 72 ? -7.089 14.301 -6.702 1.00 78.62 72 ALA A N 1
ATOM 558 C CA . ALA A 1 72 ? -7.894 15.486 -6.974 1.00 78.62 72 ALA A CA 1
ATOM 559 C C . ALA A 1 72 ? -8.737 15.309 -8.245 1.00 78.62 72 ALA A C 1
ATOM 561 O O . ALA A 1 72 ? -9.942 15.552 -8.217 1.00 78.62 72 ALA A O 1
ATOM 562 N N . ALA A 1 73 ? -8.140 14.808 -9.332 1.00 82.94 73 ALA A N 1
ATOM 563 C CA . ALA A 1 73 ? -8.862 14.535 -10.574 1.00 82.94 73 ALA A C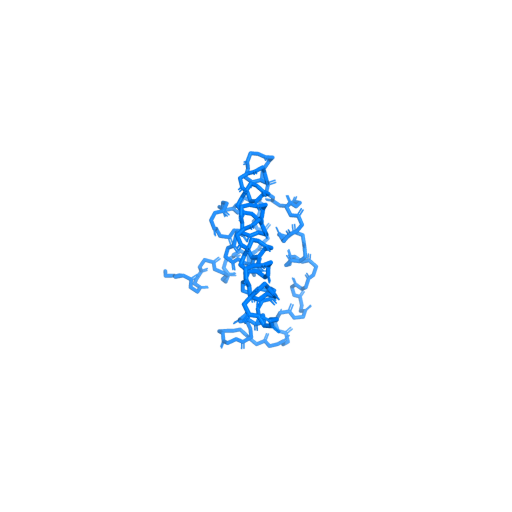A 1
ATOM 564 C C . ALA A 1 73 ? -9.999 13.516 -10.375 1.00 82.94 73 ALA A C 1
ATOM 566 O O . ALA A 1 73 ? -11.117 13.738 -10.838 1.00 82.94 73 ALA A O 1
ATOM 567 N N . VAL A 1 74 ? -9.741 12.428 -9.640 1.00 80.75 74 VAL A N 1
ATOM 568 C CA . VAL A 1 74 ? -10.762 11.419 -9.315 1.00 80.75 74 VAL A CA 1
ATOM 569 C C . VAL A 1 74 ? -11.881 12.026 -8.466 1.00 80.75 74 VAL A C 1
ATOM 571 O O . VAL A 1 74 ? -13.053 11.834 -8.780 1.00 80.75 74 VAL A O 1
ATOM 574 N N . MET A 1 75 ? -11.548 12.791 -7.424 1.00 81.31 75 MET A N 1
ATOM 575 C CA . MET A 1 75 ? -12.543 13.440 -6.568 1.00 81.31 75 MET A CA 1
ATOM 576 C C . MET A 1 75 ? -13.454 14.376 -7.374 1.00 81.31 75 MET A C 1
ATOM 578 O O . MET A 1 75 ? -14.671 14.291 -7.235 1.00 81.31 75 MET A O 1
ATOM 582 N N . VAL A 1 76 ? -12.887 15.201 -8.261 1.00 81.38 76 VAL A N 1
ATOM 583 C CA . VAL A 1 76 ? -13.651 16.087 -9.157 1.00 81.38 76 VAL A CA 1
ATOM 584 C C . VAL A 1 76 ? -14.568 15.292 -10.091 1.00 81.38 76 VAL A C 1
ATOM 586 O O . VAL A 1 76 ? -15.736 15.640 -10.248 1.00 81.38 76 VAL A O 1
ATOM 589 N N . ALA A 1 77 ? -14.082 14.193 -10.674 1.00 79.19 77 ALA A N 1
ATOM 590 C CA . ALA A 1 77 ? -14.901 13.347 -11.541 1.00 79.19 77 ALA A CA 1
ATOM 591 C C . ALA A 1 77 ? -16.120 12.763 -10.799 1.00 79.19 77 ALA A C 1
ATOM 593 O O . ALA A 1 77 ? -17.238 12.754 -11.325 1.00 79.19 77 ALA A O 1
ATOM 594 N N . PHE A 1 78 ? -15.933 12.320 -9.553 1.00 78.75 78 PHE A N 1
ATOM 595 C CA . PHE A 1 78 ? -17.023 11.791 -8.734 1.00 78.75 78 PHE A CA 1
ATOM 596 C C . PHE A 1 78 ? -18.009 12.871 -8.274 1.00 78.75 78 PHE A C 1
ATOM 598 O O . PHE A 1 78 ? -19.215 12.626 -8.315 1.00 78.75 78 PHE A O 1
ATOM 605 N N . THR A 1 79 ? -17.551 14.064 -7.878 1.00 77.25 79 THR A N 1
ATOM 606 C CA . THR A 1 79 ? -18.467 15.143 -7.465 1.00 77.25 79 THR A CA 1
ATOM 607 C C . THR A 1 79 ? -19.312 15.652 -8.629 1.00 77.25 79 THR A C 1
ATOM 609 O O . THR A 1 79 ? -20.513 15.857 -8.458 1.00 77.25 79 THR A O 1
ATOM 612 N N . MET A 1 80 ? -18.730 15.783 -9.825 1.00 74.44 80 MET A N 1
ATOM 613 C CA . MET A 1 80 ? -19.471 16.131 -11.042 1.00 74.44 80 MET A CA 1
ATOM 614 C C . MET A 1 80 ? -20.562 15.104 -11.358 1.00 74.44 80 MET A C 1
ATOM 616 O O . MET A 1 80 ? -21.707 15.477 -11.607 1.00 74.44 80 MET A O 1
ATOM 620 N N . THR A 1 81 ? -20.228 13.814 -11.275 1.00 70.38 81 THR A N 1
ATOM 621 C CA . THR A 1 81 ? -21.190 12.728 -11.508 1.00 70.38 81 THR A CA 1
ATOM 622 C C . THR A 1 81 ? -22.325 12.764 -10.482 1.00 70.38 81 THR A C 1
ATOM 624 O O . THR A 1 81 ? -23.491 12.674 -10.859 1.00 70.38 81 THR A O 1
ATOM 627 N N . ALA A 1 82 ? -22.006 12.976 -9.200 1.00 73.62 82 ALA A N 1
ATOM 628 C CA . ALA A 1 82 ? -22.998 13.052 -8.130 1.00 73.62 82 ALA A CA 1
ATOM 629 C C . ALA A 1 82 ? -24.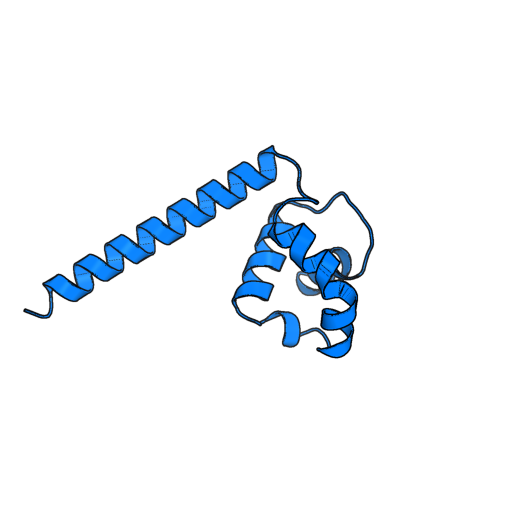012 14.197 -8.341 1.00 73.62 82 ALA A C 1
ATOM 631 O O . ALA A 1 82 ? -25.213 13.984 -8.168 1.00 73.62 82 ALA A O 1
ATOM 632 N N . MET A 1 83 ? -23.551 15.378 -8.775 1.00 74.50 83 MET A N 1
ATOM 633 C CA . MET A 1 83 ? -24.419 16.533 -9.067 1.00 74.50 83 MET A CA 1
ATOM 634 C C . MET A 1 83 ? -25.347 16.303 -10.272 1.00 74.50 83 MET A C 1
ATOM 636 O O . MET A 1 83 ? -26.490 16.762 -10.278 1.00 74.50 83 MET A O 1
ATOM 640 N N . MET A 1 84 ? -24.883 15.580 -11.294 1.00 69.94 84 MET A N 1
ATOM 641 C CA . MET A 1 84 ? -25.723 15.203 -12.438 1.00 69.94 84 MET A CA 1
ATOM 642 C C . MET A 1 84 ? -26.815 14.206 -12.032 1.00 69.94 84 MET A C 1
ATOM 644 O O . MET A 1 84 ? -27.954 14.315 -12.478 1.00 69.94 84 MET A O 1
ATOM 648 N N . SER A 1 85 ? -26.508 13.261 -11.139 1.00 65.50 85 SER A N 1
ATOM 649 C CA . SER A 1 85 ? -27.502 12.291 -10.664 1.00 65.50 85 SER A CA 1
ATOM 650 C C . SER A 1 85 ? -28.600 12.908 -9.788 1.00 65.50 85 SER A C 1
ATOM 652 O O . SER A 1 85 ? -29.731 12.432 -9.830 1.00 65.50 85 SER A O 1
ATOM 654 N N . THR A 1 86 ? -28.325 13.977 -9.030 1.00 61.31 86 THR A N 1
ATOM 655 C CA . THR A 1 86 ? -29.359 14.651 -8.220 1.00 61.31 86 THR A CA 1
ATOM 656 C C . THR A 1 86 ? -30.267 15.569 -9.038 1.00 61.31 86 THR A C 1
ATOM 658 O O . THR A 1 86 ? -31.404 15.794 -8.640 1.00 61.31 86 THR A O 1
ATOM 661 N N . THR A 1 87 ? -29.808 16.079 -10.184 1.00 60.22 87 THR A N 1
ATOM 662 C CA . THR A 1 87 ? -30.622 16.934 -11.070 1.00 60.22 87 THR A CA 1
ATOM 663 C C . THR A 1 87 ? -31.577 16.150 -11.972 1.00 60.22 87 THR A C 1
ATOM 665 O O . THR A 1 87 ? -32.585 16.706 -12.386 1.00 60.22 87 THR A O 1
ATOM 668 N N . MET A 1 88 ? -31.326 14.860 -12.234 1.00 58.12 88 MET A N 1
ATOM 669 C CA . MET A 1 88 ? -32.266 13.995 -12.974 1.00 58.12 88 MET A CA 1
ATOM 670 C C . MET A 1 88 ? -33.387 13.396 -12.105 1.00 58.12 88 MET A C 1
ATOM 672 O O . MET A 1 88 ? -34.298 12.771 -12.639 1.00 58.12 88 MET A O 1
ATOM 676 N N . HIS A 1 89 ? -33.318 13.551 -10.779 1.00 51.75 89 HIS A N 1
ATOM 677 C CA . HIS A 1 89 ? -34.268 12.973 -9.819 1.00 51.75 89 HIS A CA 1
ATOM 678 C C . HIS A 1 89 ? -35.329 13.976 -9.316 1.00 51.75 89 HIS A C 1
ATOM 680 O O . HIS A 1 89 ? -35.906 13.760 -8.247 1.00 51.75 89 HIS A O 1
ATOM 686 N N . HIS A 1 90 ? -35.583 15.049 -10.076 1.00 46.22 90 HIS A N 1
ATOM 687 C CA . HIS A 1 90 ? -36.609 16.058 -9.801 1.00 46.22 90 HIS A CA 1
ATOM 688 C C . HIS A 1 90 ? -37.575 16.238 -10.972 1.00 46.22 90 HIS A C 1
ATOM 690 O O . HIS A 1 90 ? -37.109 16.167 -12.131 1.00 46.22 90 HIS A O 1
#